Protein AF-A0A921N2W8-F1 (afdb_monomer_lite)

Organism: NCBI:txid1776391

pLDDT: mean 79.03, std 12.82, range [33.41, 92.5]

Radius of gyration: 12.77 Å; chains: 1; bounding box: 28×28×35 Å

Foldseek 3Di:
DPPWPWWWDADPPPRDIDIDTDDDPVDQWDQDPQFGIKGWDDWDWDQDPVGIKIKIKIWGQGPPPRDIDIDITMDHPPD

Secondary structure (DSSP, 8-state):
-----EEEEE-TTT--EEEEES--TT-SEEEETTTEEEEEEEEEEEEETTEEEEEEEEEEE-TTT--EEEEEEE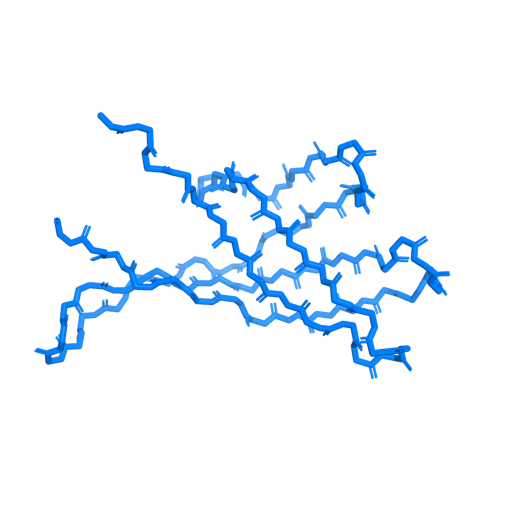EEE--

Structure (mmCIF, N/CA/C/O backbone):
data_AF-A0A921N2W8-F1
#
_entry.id   AF-A0A921N2W8-F1
#
loop_
_atom_site.group_PDB
_atom_site.id
_atom_site.type_symbol
_atom_site.label_atom_id
_atom_site.label_alt_id
_atom_site.label_comp_id
_atom_site.label_asym_id
_atom_site.label_entity_id
_atom_site.label_seq_id
_atom_site.pdbx_PDB_ins_code
_atom_site.Cartn_x
_atom_site.Cartn_y
_atom_site.Cartn_z
_atom_site.occupancy
_atom_site.B_iso_or_equiv
_atom_site.auth_seq_id
_atom_site.auth_comp_id
_atom_site.auth_asym_id
_atom_site.auth_atom_id
_atom_site.pdbx_PDB_model_num
ATOM 1 N N . MET A 1 1 ? 6.163 20.715 -11.692 1.00 33.41 1 MET A N 1
ATOM 2 C CA . MET A 1 1 ? 4.896 19.964 -11.531 1.00 33.41 1 MET A CA 1
ATOM 3 C C . MET A 1 1 ? 5.099 18.952 -10.413 1.00 33.41 1 MET A C 1
ATOM 5 O O . MET A 1 1 ? 6.048 18.185 -10.502 1.00 33.41 1 MET A O 1
ATOM 9 N N . LYS A 1 2 ? 4.304 18.980 -9.332 1.00 35.97 2 LYS A N 1
ATOM 10 C CA . LYS A 1 2 ? 4.372 17.936 -8.294 1.00 35.97 2 LYS A CA 1
ATOM 11 C C . LYS A 1 2 ? 3.875 16.633 -8.929 1.00 35.97 2 LYS A C 1
ATOM 13 O O . LYS A 1 2 ? 2.681 16.499 -9.169 1.00 35.97 2 LYS A O 1
ATOM 18 N N . ARG A 1 3 ? 4.788 15.715 -9.260 1.00 47.19 3 ARG A N 1
ATOM 19 C CA . ARG A 1 3 ? 4.444 14.335 -9.624 1.00 47.19 3 ARG A CA 1
ATOM 20 C C . ARG A 1 3 ? 3.912 13.664 -8.357 1.00 47.19 3 ARG A C 1
ATOM 22 O O . ARG A 1 3 ? 4.690 13.088 -7.607 1.00 47.19 3 ARG A O 1
ATOM 29 N N . SER A 1 4 ? 2.620 13.803 -8.070 1.00 54.47 4 SER A N 1
ATOM 30 C CA . SER A 1 4 ? 2.004 13.047 -6.978 1.00 54.47 4 SER A CA 1
ATOM 31 C C . SER A 1 4 ? 2.088 11.560 -7.331 1.00 54.47 4 SER A C 1
ATOM 33 O O . SER A 1 4 ? 1.593 11.108 -8.367 1.00 54.47 4 SER A O 1
ATOM 35 N N . ASN A 1 5 ? 2.818 10.800 -6.518 1.00 68.81 5 ASN A N 1
ATOM 36 C CA . ASN A 1 5 ? 2.936 9.352 -6.656 1.00 68.81 5 ASN A CA 1
ATOM 37 C C . ASN A 1 5 ? 1.759 8.702 -5.933 1.00 68.81 5 ASN A C 1
ATOM 39 O O . ASN A 1 5 ? 1.919 8.209 -4.821 1.00 68.81 5 ASN A O 1
ATOM 43 N N . THR A 1 6 ? 0.578 8.780 -6.543 1.00 78.06 6 THR A N 1
ATOM 44 C CA . THR A 1 6 ? -0.639 8.163 -6.014 1.00 78.06 6 THR A CA 1
ATOM 45 C C . THR A 1 6 ? -0.723 6.715 -6.477 1.00 78.06 6 THR A C 1
ATOM 47 O O . THR A 1 6 ? -0.716 6.441 -7.677 1.00 78.06 6 THR A O 1
ATOM 50 N N . TYR A 1 7 ? -0.813 5.796 -5.524 1.00 81.00 7 TYR A N 1
ATOM 51 C CA . TYR A 1 7 ? -1.087 4.381 -5.736 1.00 81.00 7 TYR A CA 1
ATOM 52 C C . TYR A 1 7 ? -2.502 4.086 -5.264 1.00 81.00 7 TYR A C 1
ATOM 54 O O . TYR A 1 7 ? -2.914 4.543 -4.200 1.00 81.00 7 TYR A O 1
ATOM 62 N N . GLN A 1 8 ? -3.253 3.333 -6.055 1.00 85.62 8 GLN A N 1
ATOM 63 C CA . GLN A 1 8 ? -4.643 3.012 -5.759 1.00 85.62 8 GLN A CA 1
ATOM 64 C C . GLN A 1 8 ? -4.795 1.511 -5.588 1.00 85.62 8 GLN A C 1
ATOM 66 O O . GLN A 1 8 ? -4.230 0.729 -6.351 1.00 85.62 8 GLN A O 1
ATOM 71 N N . LEU A 1 9 ? -5.566 1.113 -4.585 1.00 87.69 9 LEU A N 1
ATOM 72 C CA . LEU A 1 9 ? -5.880 -0.281 -4.318 1.00 87.69 9 LEU A CA 1
ATOM 73 C C . LEU A 1 9 ? -7.270 -0.413 -3.705 1.00 87.69 9 LEU A C 1
ATOM 75 O O . LEU A 1 9 ? -7.826 0.529 -3.146 1.00 87.69 9 LEU A O 1
ATOM 79 N N . THR A 1 10 ? -7.832 -1.608 -3.814 1.00 90.25 10 THR 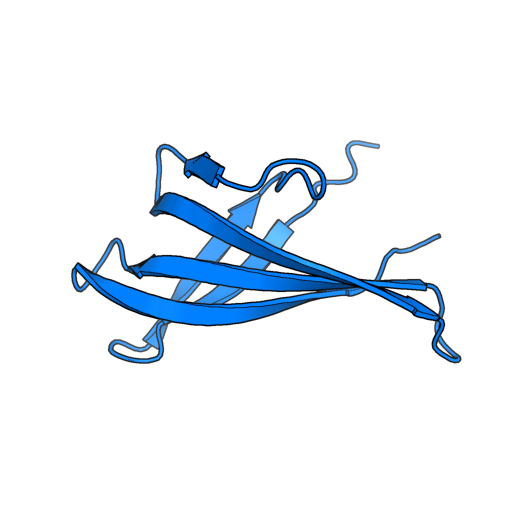A N 1
ATOM 80 C CA . THR A 1 10 ? -9.136 -1.941 -3.240 1.00 90.25 10 THR A CA 1
ATOM 81 C C . THR A 1 10 ? -8.939 -2.983 -2.151 1.00 90.25 10 THR A C 1
ATOM 83 O O . THR A 1 10 ? -8.249 -3.980 -2.363 1.00 90.25 10 THR A O 1
ATOM 86 N N . CYS A 1 11 ? -9.528 -2.759 -0.977 1.00 89.44 11 CYS A N 1
ATOM 87 C CA . CYS A 1 11 ? -9.504 -3.741 0.097 1.00 89.44 11 CYS A CA 1
ATOM 88 C C . CYS A 1 11 ? -10.225 -5.017 -0.352 1.00 89.44 11 CYS A C 1
ATOM 90 O O . CYS A 1 11 ? -11.413 -4.985 -0.669 1.00 89.44 11 CYS A O 1
ATOM 92 N N . SER A 1 12 ? -9.528 -6.153 -0.320 1.00 89.19 12 SER A N 1
ATOM 93 C CA . SER A 1 12 ? -10.076 -7.448 -0.741 1.00 89.19 12 SER A CA 1
ATOM 94 C C . SER A 1 12 ? -11.200 -7.975 0.156 1.00 89.19 12 SER A C 1
ATOM 96 O O . SER A 1 12 ? -11.947 -8.851 -0.266 1.00 89.19 12 SER A O 1
ATOM 98 N N . HIS A 1 13 ? -11.335 -7.450 1.377 1.00 92.50 13 HIS A N 1
ATOM 99 C CA . HIS A 1 13 ? -12.346 -7.891 2.338 1.00 92.50 13 HIS A CA 1
ATOM 100 C C . HIS A 1 13 ? -13.656 -7.094 2.247 1.00 92.50 13 HIS A C 1
ATOM 102 O O . HIS A 1 13 ? -14.729 -7.685 2.190 1.00 92.50 13 HIS A O 1
ATOM 108 N N . CYS A 1 14 ? -13.591 -5.757 2.231 1.00 92.12 14 CYS A N 1
ATOM 109 C CA . CYS A 1 14 ? -14.789 -4.903 2.248 1.00 92.12 14 CYS A CA 1
ATOM 110 C C . CYS A 1 14 ? -15.018 -4.087 0.968 1.00 92.12 14 CYS A C 1
ATOM 112 O O . CYS A 1 14 ? -16.010 -3.366 0.894 1.00 92.12 14 CYS A O 1
ATOM 114 N N . GLY A 1 15 ? -14.114 -4.157 -0.014 1.00 90.62 15 GLY A N 1
ATOM 115 C CA . GLY A 1 15 ? -14.214 -3.387 -1.257 1.00 90.62 15 GLY A CA 1
ATOM 116 C C . GLY A 1 15 ? -13.901 -1.894 -1.114 1.00 90.62 15 GLY A C 1
ATOM 117 O O . GLY A 1 15 ? -14.105 -1.144 -2.063 1.00 90.62 15 GLY A O 1
ATOM 118 N N . GLU A 1 16 ? -13.417 -1.443 0.048 1.00 90.50 16 GLU A N 1
ATOM 119 C CA . GLU A 1 16 ? -13.066 -0.036 0.261 1.00 90.50 16 GLU A CA 1
ATOM 120 C C . GLU A 1 16 ? -11.936 0.394 -0.678 1.00 90.50 16 GLU A C 1
ATOM 122 O O . GLU A 1 16 ? -10.914 -0.291 -0.790 1.00 90.50 16 GLU A O 1
ATOM 127 N N . PHE A 1 17 ? -12.110 1.547 -1.321 1.00 89.81 17 PHE A N 1
ATOM 128 C CA . PHE A 1 17 ? -11.108 2.125 -2.204 1.00 89.81 17 PHE A CA 1
ATOM 129 C C . PHE A 1 17 ? -10.101 2.948 -1.399 1.00 89.81 17 PHE A C 1
ATOM 131 O O . PHE A 1 17 ? -10.472 3.847 -0.650 1.00 89.81 17 PHE A O 1
ATOM 138 N N . ILE A 1 18 ? -8.816 2.648 -1.559 1.00 87.75 18 ILE A N 1
ATOM 139 C CA . ILE A 1 18 ? -7.731 3.247 -0.787 1.00 87.75 18 ILE A CA 1
ATOM 140 C C . ILE A 1 18 ? -6.748 3.877 -1.770 1.00 87.75 18 ILE A C 1
ATOM 142 O O . ILE A 1 18 ? -6.235 3.216 -2.672 1.00 87.75 18 ILE A O 1
ATOM 146 N N . SER A 1 19 ? -6.492 5.172 -1.593 1.00 86.00 19 SER A N 1
ATOM 147 C CA . SER A 1 19 ? -5.471 5.909 -2.341 1.00 86.00 19 SER A CA 1
ATOM 148 C C . SER A 1 19 ? -4.330 6.269 -1.403 1.00 86.00 19 SER A C 1
ATOM 150 O O . SER A 1 19 ? -4.558 6.862 -0.353 1.00 86.00 19 SER A O 1
ATOM 152 N N . ILE A 1 20 ? -3.112 5.897 -1.778 1.00 80.81 20 ILE A N 1
ATOM 153 C CA . ILE A 1 20 ? -1.901 6.186 -1.023 1.00 80.81 20 ILE A CA 1
ATOM 154 C C . ILE A 1 20 ? -1.044 7.141 -1.843 1.00 80.81 20 ILE A C 1
ATOM 156 O O . ILE A 1 20 ? -0.555 6.791 -2.916 1.00 80.81 20 ILE A O 1
ATOM 160 N N . ASP A 1 21 ? -0.833 8.339 -1.317 1.00 79.19 21 ASP A N 1
ATO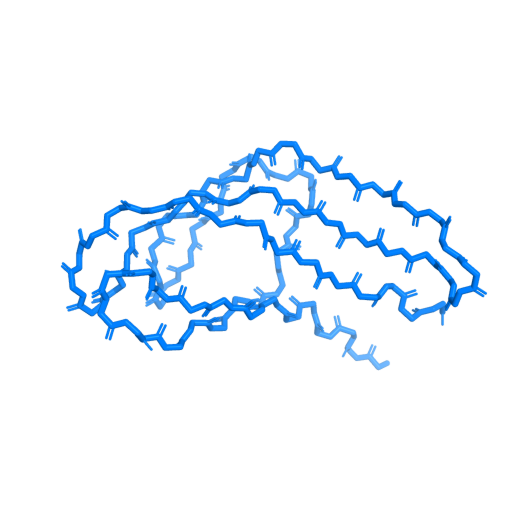M 161 C CA . ASP A 1 21 ? -0.009 9.354 -1.960 1.00 79.19 21 ASP A CA 1
ATOM 162 C C . ASP A 1 21 ? 1.435 9.325 -1.461 1.00 79.19 21 ASP A C 1
ATOM 164 O O . ASP A 1 21 ? 1.700 9.118 -0.279 1.00 79.19 21 ASP A O 1
ATOM 168 N N . ASN A 1 22 ? 2.363 9.631 -2.370 1.00 72.25 22 ASN A N 1
ATOM 169 C CA . ASN A 1 22 ? 3.777 9.885 -2.084 1.00 72.25 22 ASN A CA 1
ATOM 170 C C . ASN A 1 22 ? 4.486 8.732 -1.362 1.00 72.25 22 ASN A C 1
ATOM 172 O O . ASN A 1 22 ? 5.307 8.962 -0.477 1.00 72.25 22 ASN A O 1
ATOM 176 N N . ILE A 1 23 ? 4.207 7.495 -1.775 1.00 73.44 23 ILE A N 1
ATOM 177 C CA . ILE A 1 23 ? 4.966 6.337 -1.300 1.00 73.44 23 ILE A CA 1
ATOM 178 C C . ILE A 1 23 ? 6.421 6.459 -1.772 1.00 73.44 23 ILE A C 1
ATOM 180 O O . ILE A 1 23 ? 6.686 6.507 -2.978 1.00 73.44 23 ILE A O 1
ATOM 184 N N . SER A 1 24 ? 7.353 6.493 -0.817 1.00 70.44 24 SER A N 1
ATOM 185 C CA . SER A 1 24 ? 8.779 6.348 -1.090 1.00 70.44 24 SER A CA 1
ATOM 186 C C . SER A 1 24 ? 9.100 4.882 -1.363 1.00 70.44 24 SER A C 1
ATOM 188 O O . SER A 1 24 ? 8.896 4.025 -0.510 1.00 70.44 24 SER A O 1
ATOM 190 N N . THR A 1 25 ? 9.635 4.579 -2.543 1.00 69.12 25 THR A N 1
ATOM 191 C CA . THR A 1 25 ? 10.026 3.211 -2.921 1.00 69.12 25 THR A CA 1
ATOM 192 C C . THR A 1 25 ? 11.336 2.757 -2.267 1.00 69.12 25 THR A C 1
ATOM 194 O O . THR A 1 25 ? 11.814 1.665 -2.549 1.00 69.12 25 THR A O 1
ATOM 197 N N . THR A 1 26 ? 11.967 3.596 -1.443 1.00 68.06 26 THR A N 1
ATOM 198 C CA . THR A 1 26 ? 13.206 3.255 -0.723 1.00 68.06 26 THR A CA 1
ATOM 199 C C . THR A 1 26 ? 12.962 2.860 0.729 1.00 68.06 26 THR A C 1
ATOM 201 O O . THR A 1 26 ? 13.888 2.407 1.395 1.00 68.06 26 THR A O 1
ATOM 204 N N . GLU A 1 27 ? 11.752 3.070 1.246 1.00 70.06 27 GLU A N 1
ATOM 205 C CA . GLU A 1 27 ? 11.403 2.783 2.634 1.00 70.06 27 GLU A CA 1
ATOM 206 C C . GLU A 1 27 ? 10.605 1.481 2.713 1.00 70.06 27 GLU A C 1
ATOM 208 O O . GLU A 1 27 ? 9.707 1.245 1.914 1.00 70.06 27 GLU A O 1
ATOM 213 N N . ASN A 1 28 ? 10.919 0.631 3.691 1.00 79.31 28 ASN A N 1
ATOM 214 C CA . ASN A 1 28 ? 10.206 -0.638 3.888 1.00 79.31 28 ASN A CA 1
ATOM 215 C C . ASN A 1 28 ? 8.916 -0.467 4.704 1.00 79.31 28 ASN A C 1
ATOM 217 O O . ASN A 1 28 ? 8.070 -1.356 4.714 1.00 79.31 28 ASN A O 1
ATOM 221 N N . ILE A 1 29 ? 8.777 0.642 5.434 1.00 82.31 29 ILE A N 1
ATOM 222 C CA . ILE A 1 29 ? 7.621 0.935 6.282 1.00 82.31 29 ILE A CA 1
ATOM 223 C C . ILE A 1 29 ? 7.320 2.425 6.167 1.00 82.31 29 ILE A C 1
ATOM 225 O O . ILE A 1 29 ? 8.199 3.249 6.407 1.00 82.31 29 ILE A O 1
ATOM 229 N N . ILE A 1 30 ? 6.075 2.757 5.838 1.00 82.56 30 ILE A N 1
ATOM 230 C CA . ILE A 1 30 ? 5.573 4.127 5.764 1.00 82.56 30 ILE A CA 1
ATOM 231 C C . ILE A 1 30 ? 4.394 4.266 6.715 1.00 82.56 30 ILE A C 1
ATOM 233 O O . ILE A 1 30 ? 3.470 3.459 6.697 1.00 82.56 30 ILE A O 1
ATOM 237 N N . ASN A 1 31 ? 4.392 5.334 7.506 1.00 79.69 31 ASN A N 1
ATOM 238 C CA . ASN A 1 31 ? 3.254 5.694 8.341 1.00 79.69 31 ASN A CA 1
ATOM 239 C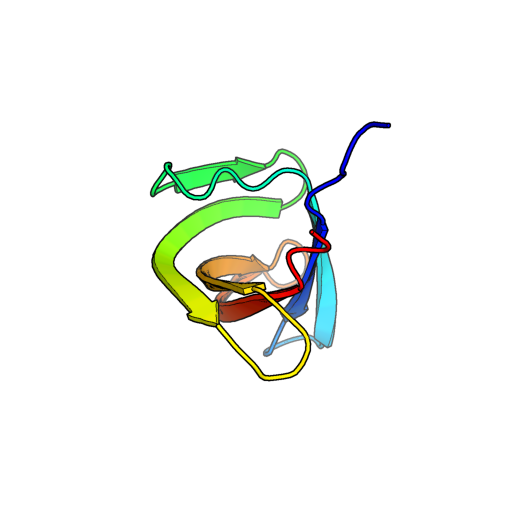 C . ASN A 1 31 ? 2.427 6.776 7.650 1.00 79.69 31 ASN A C 1
ATOM 241 O O . ASN A 1 31 ? 2.880 7.908 7.485 1.00 79.69 31 ASN A O 1
ATOM 245 N N . ASN A 1 32 ? 1.205 6.430 7.252 1.00 80.12 32 ASN A N 1
ATOM 246 C CA . ASN A 1 32 ? 0.247 7.359 6.673 1.00 80.12 32 ASN A CA 1
ATOM 247 C C . ASN A 1 32 ? -0.830 7.705 7.709 1.00 80.12 32 ASN A C 1
ATOM 249 O O . ASN A 1 32 ? -1.428 6.819 8.311 1.00 80.12 32 ASN A O 1
ATOM 253 N N . SER A 1 33 ? -1.122 8.990 7.904 1.00 76.38 33 SER A N 1
ATOM 254 C CA . SER A 1 33 ? -2.105 9.439 8.900 1.00 76.38 33 SER A CA 1
ATOM 255 C C . SER A 1 33 ? -3.543 8.984 8.620 1.00 76.38 33 SER A C 1
ATOM 257 O O . SER A 1 33 ? -4.340 8.919 9.550 1.00 76.38 33 SER A O 1
ATOM 259 N N . LEU A 1 34 ? -3.884 8.677 7.365 1.00 76.94 34 LEU A N 1
ATOM 260 C CA . LEU A 1 34 ? -5.233 8.284 6.943 1.00 76.94 34 LEU A CA 1
ATOM 261 C C . LEU A 1 34 ? -5.442 6.764 6.933 1.00 76.94 34 LEU A C 1
ATOM 263 O O . LEU A 1 34 ? -6.572 6.297 7.033 1.00 76.94 34 LEU A O 1
ATOM 267 N N . ILE A 1 35 ? -4.362 6.000 6.767 1.00 77.25 35 ILE A N 1
ATOM 268 C CA . ILE A 1 35 ? -4.417 4.560 6.460 1.00 77.25 35 ILE A CA 1
ATOM 269 C C . ILE A 1 35 ? -3.687 3.739 7.534 1.00 77.25 35 ILE A C 1
ATOM 271 O O . ILE A 1 35 ? -4.007 2.574 7.745 1.00 77.25 35 ILE A O 1
ATOM 275 N N . GLY A 1 36 ? -2.751 4.356 8.258 1.00 82.94 36 GLY A N 1
ATOM 276 C CA . GLY A 1 36 ? -1.898 3.714 9.251 1.00 82.94 36 GLY A CA 1
ATOM 277 C C . GLY A 1 36 ? -0.551 3.277 8.677 1.00 82.94 36 GLY A C 1
ATOM 278 O O . GLY A 1 36 ? -0.025 3.882 7.739 1.00 82.94 36 GLY A O 1
ATOM 279 N N . GLU A 1 37 ? 0.019 2.235 9.278 1.00 86.50 37 GLU A N 1
ATOM 280 C CA . GLU A 1 37 ? 1.276 1.631 8.838 1.00 86.50 37 GLU A CA 1
ATOM 281 C C . GLU A 1 37 ? 1.074 0.859 7.525 1.00 86.50 37 GLU A C 1
ATOM 283 O O . GLU A 1 37 ? 0.165 0.035 7.392 1.00 86.50 37 GLU A O 1
ATOM 288 N N . ILE A 1 38 ? 1.946 1.128 6.559 1.00 87.50 38 ILE A N 1
ATOM 289 C CA . ILE A 1 38 ? 2.014 0.469 5.260 1.00 87.50 38 ILE A CA 1
ATOM 290 C C . ILE A 1 38 ? 3.407 -0.127 5.155 1.00 87.50 38 ILE A C 1
ATOM 292 O O . ILE A 1 38 ? 4.400 0.599 5.098 1.00 87.50 38 ILE A O 1
ATOM 296 N N . LYS A 1 39 ? 3.491 -1.451 5.117 1.00 88.94 39 LYS A N 1
ATOM 297 C CA . LYS A 1 39 ? 4.751 -2.140 4.867 1.00 88.94 39 LYS A CA 1
ATOM 298 C C . LYS A 1 39 ? 4.900 -2.359 3.382 1.00 88.94 39 LYS A C 1
ATOM 300 O O . LYS A 1 39 ? 3.983 -2.844 2.728 1.00 88.94 39 LYS A O 1
ATOM 305 N N . ILE A 1 40 ? 6.064 -2.021 2.869 1.00 87.00 40 ILE A N 1
ATOM 306 C CA . ILE A 1 40 ? 6.420 -2.181 1.471 1.00 87.00 40 ILE A CA 1
ATOM 307 C C . ILE A 1 40 ? 7.402 -3.334 1.404 1.00 87.00 40 ILE A C 1
ATOM 309 O O . ILE A 1 40 ? 8.345 -3.440 2.186 1.00 87.00 40 ILE A O 1
ATOM 313 N N . SER A 1 41 ? 7.139 -4.246 0.489 1.00 83.81 41 SER A N 1
ATOM 314 C CA . SER A 1 41 ? 7.979 -5.391 0.202 1.00 83.81 41 SER A CA 1
ATOM 315 C C . SER A 1 41 ? 8.162 -5.471 -1.298 1.00 83.81 41 SER A C 1
ATOM 317 O O . SER A 1 41 ? 7.257 -5.142 -2.052 1.00 83.81 41 SER A O 1
ATOM 319 N N . ASN A 1 42 ? 9.351 -5.897 -1.712 1.00 80.50 42 ASN A N 1
ATOM 320 C CA . ASN A 1 42 ? 9.718 -6.103 -3.105 1.00 80.50 42 ASN A CA 1
ATOM 321 C C . ASN A 1 42 ? 9.319 -4.949 -4.043 1.00 80.50 42 ASN A C 1
ATOM 323 O O . ASN A 1 42 ? 8.237 -4.915 -4.624 1.00 80.50 42 ASN A O 1
ATOM 327 N N . VAL A 1 43 ? 10.234 -4.006 -4.232 1.00 81.88 43 VAL A N 1
ATOM 328 C CA . VAL A 1 43 ? 10.063 -2.962 -5.241 1.00 81.88 43 VAL A CA 1
ATOM 329 C C . VAL A 1 43 ? 10.610 -3.472 -6.564 1.00 81.88 43 VAL A C 1
ATOM 331 O O . VAL A 1 43 ? 11.770 -3.872 -6.663 1.00 81.88 43 VAL A O 1
ATOM 334 N N . TYR A 1 44 ? 9.766 -3.443 -7.585 1.00 81.81 44 TYR A N 1
ATOM 335 C CA . TYR A 1 44 ? 10.078 -3.895 -8.927 1.00 81.81 44 TYR A CA 1
ATOM 336 C C . TYR A 1 44 ? 9.983 -2.724 -9.894 1.00 81.81 44 TYR A C 1
ATOM 338 O O . TYR A 1 44 ? 8.945 -2.072 -10.004 1.00 81.81 44 TYR A O 1
ATOM 346 N N . THR A 1 45 ? 11.045 -2.504 -10.655 1.00 78.38 45 THR A N 1
ATOM 347 C CA . THR A 1 45 ? 11.030 -1.582 -11.788 1.00 78.38 45 THR A CA 1
ATOM 348 C C . THR A 1 45 ? 11.063 -2.412 -13.060 1.00 78.38 45 THR A C 1
ATOM 350 O O . THR A 1 45 ? 12.024 -3.138 -13.311 1.00 78.38 45 THR A O 1
ATOM 353 N N . GLY A 1 46 ? 9.984 -2.347 -13.835 1.00 72.50 46 GLY A N 1
ATOM 354 C CA . GLY A 1 46 ? 9.860 -3.035 -15.112 1.00 72.50 46 GLY A CA 1
ATOM 355 C C . GLY A 1 46 ? 9.914 -2.058 -16.281 1.00 72.50 46 GLY A C 1
ATOM 356 O O . GLY A 1 46 ? 9.517 -0.899 -16.165 1.00 72.50 46 GLY A O 1
ATOM 357 N N . TYR A 1 47 ? 10.388 -2.543 -17.426 1.00 73.88 47 TYR A N 1
ATOM 358 C CA . TYR A 1 47 ? 10.416 -1.793 -18.678 1.00 73.88 47 TYR A CA 1
ATOM 359 C C . TYR A 1 47 ? 9.510 -2.503 -19.680 1.00 73.88 47 TYR A C 1
ATOM 361 O O . TYR A 1 47 ? 9.823 -3.597 -20.147 1.00 73.88 47 TYR A O 1
ATOM 369 N N . GLY A 1 48 ? 8.355 -1.902 -19.956 1.00 68.38 48 GLY A N 1
ATOM 370 C CA . GLY A 1 48 ? 7.404 -2.376 -20.954 1.00 68.38 48 GLY A CA 1
ATOM 371 C C . GLY A 1 48 ? 7.522 -1.600 -22.264 1.00 68.38 48 GLY A C 1
ATOM 372 O O . GLY A 1 48 ? 8.216 -0.588 -22.359 1.00 68.38 48 GLY A O 1
ATOM 373 N N . THR A 1 49 ? 6.780 -2.041 -23.279 1.00 67.31 49 THR A N 1
ATOM 374 C CA . THR A 1 49 ? 6.671 -1.348 -24.576 1.00 67.31 49 THR A CA 1
ATOM 375 C C . THR A 1 49 ? 6.111 0.072 -24.454 1.00 67.31 49 THR A C 1
ATOM 377 O O . THR A 1 49 ? 6.401 0.918 -25.294 1.00 67.31 49 THR A O 1
ATOM 380 N N . THR A 1 50 ? 5.339 0.347 -23.400 1.00 65.88 50 THR A N 1
ATOM 381 C CA . THR A 1 50 ? 4.724 1.649 -23.103 1.00 65.88 50 THR A CA 1
ATOM 382 C C . THR A 1 50 ? 5.528 2.505 -22.119 1.00 65.88 50 THR A C 1
ATOM 384 O O . THR A 1 50 ? 5.049 3.561 -21.720 1.00 65.88 50 THR A O 1
ATOM 387 N N . GLY A 1 51 ? 6.734 2.078 -21.722 1.00 69.06 51 GLY A N 1
ATOM 388 C CA . GLY A 1 51 ? 7.609 2.828 -20.819 1.00 69.06 51 GLY A CA 1
ATOM 389 C C . GLY A 1 51 ? 7.986 2.077 -19.541 1.00 69.06 51 GLY A C 1
ATOM 390 O O . GLY A 1 51 ? 7.777 0.870 -19.404 1.00 69.06 51 GLY A O 1
ATOM 391 N N . CYS A 1 52 ? 8.592 2.809 -18.608 1.00 72.62 52 CYS A N 1
ATOM 392 C CA . CYS A 1 52 ? 8.973 2.287 -17.301 1.00 72.62 52 CYS A CA 1
ATOM 393 C C . CYS A 1 52 ? 7.745 2.229 -16.383 1.00 72.62 52 CYS A C 1
ATOM 395 O O . CYS A 1 52 ? 6.914 3.135 -16.390 1.00 72.62 52 CYS A O 1
ATOM 397 N N . TYR A 1 53 ? 7.631 1.192 -15.563 1.00 75.38 53 TYR A N 1
ATOM 398 C CA . TYR A 1 53 ? 6.629 1.121 -14.507 1.00 75.38 53 TYR A CA 1
ATOM 399 C C . TYR A 1 53 ? 7.275 0.662 -13.205 1.00 75.38 53 TYR A C 1
ATOM 401 O O . TYR A 1 53 ? 8.161 -0.192 -13.191 1.00 75.38 53 TYR A O 1
ATOM 409 N N . ASN A 1 54 ? 6.814 1.241 -12.102 1.00 77.69 54 ASN A N 1
ATOM 410 C CA . ASN A 1 54 ? 7.206 0.834 -10.763 1.00 77.69 54 ASN A CA 1
ATOM 411 C C . ASN A 1 54 ? 6.049 0.071 -10.134 1.00 77.69 54 ASN A C 1
ATOM 413 O O . ASN A 1 54 ? 4.930 0.577 -10.064 1.00 77.69 54 ASN A O 1
ATOM 417 N N . SER A 1 55 ? 6.325 -1.148 -9.691 1.00 81.81 55 SER A N 1
ATOM 418 C CA . SER A 1 55 ? 5.402 -1.974 -8.920 1.00 81.81 55 SER A CA 1
ATOM 419 C C . SER A 1 55 ? 6.001 -2.288 -7.564 1.00 81.81 55 SER A C 1
ATOM 421 O O . SER A 1 55 ? 7.218 -2.344 -7.414 1.00 81.81 55 SER A O 1
ATOM 423 N N . MET A 1 56 ? 5.153 -2.505 -6.574 1.00 86.12 56 MET A N 1
ATOM 424 C CA . MET A 1 56 ? 5.579 -2.924 -5.247 1.00 86.12 56 MET A CA 1
ATOM 425 C C . MET A 1 56 ? 4.478 -3.718 -4.569 1.00 86.12 56 MET A C 1
ATOM 427 O O . MET A 1 56 ? 3.292 -3.464 -4.799 1.00 86.12 56 MET A O 1
ATOM 431 N N . ASP A 1 57 ? 4.877 -4.648 -3.713 1.00 89.44 57 ASP A N 1
ATOM 432 C CA . ASP A 1 57 ? 3.947 -5.322 -2.823 1.00 89.44 57 ASP A CA 1
ATOM 433 C C . ASP A 1 57 ? 3.785 -4.493 -1.552 1.00 89.44 57 ASP A C 1
ATOM 435 O O . ASP A 1 57 ? 4.754 -4.009 -0.964 1.00 89.44 57 ASP A O 1
ATOM 439 N N . VAL A 1 58 ? 2.546 -4.324 -1.111 1.00 88.75 58 VAL A N 1
ATOM 440 C CA . VAL A 1 58 ? 2.218 -3.623 0.125 1.00 88.75 58 VAL A CA 1
ATOM 441 C C . VAL A 1 58 ? 1.404 -4.516 1.044 1.00 88.75 58 VAL A C 1
ATOM 443 O O . VAL A 1 58 ? 0.517 -5.245 0.604 1.00 88.75 58 VAL A O 1
ATOM 446 N N . GLU A 1 59 ? 1.696 -4.444 2.335 1.00 91.56 59 GLU A N 1
ATOM 447 C CA . GLU A 1 59 ? 0.869 -4.974 3.411 1.00 91.56 59 GLU A CA 1
ATOM 448 C C . GLU A 1 59 ? 0.347 -3.787 4.220 1.00 91.56 59 GLU A C 1
ATOM 450 O O . GLU A 1 59 ? 1.123 -2.960 4.699 1.00 91.56 59 GLU A O 1
ATOM 455 N N . LEU A 1 60 ?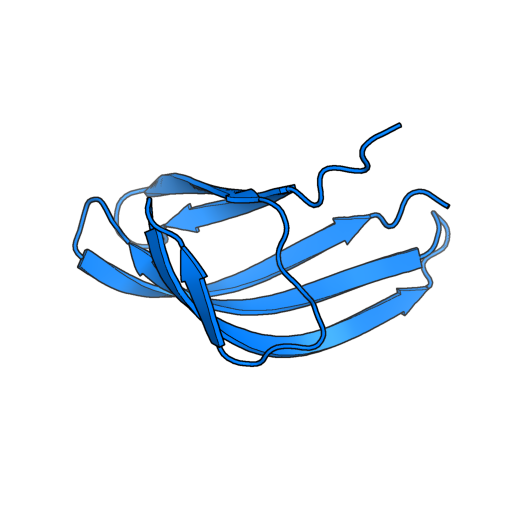 -0.973 -3.684 4.352 1.00 90.69 60 LEU A N 1
ATOM 456 C CA . LEU A 1 60 ? -1.607 -2.638 5.147 1.00 90.69 60 LEU A CA 1
ATOM 457 C C . LEU A 1 60 ? -2.868 -3.153 5.836 1.00 90.69 60 LEU A C 1
ATOM 459 O O . LEU A 1 60 ? -3.464 -4.161 5.445 1.00 90.69 60 LEU A O 1
ATOM 463 N N . THR A 1 61 ? -3.292 -2.419 6.858 1.00 90.94 61 THR A N 1
ATOM 464 C CA . THR A 1 61 ? -4.573 -2.644 7.528 1.00 90.94 61 THR A CA 1
ATOM 465 C C . THR A 1 61 ? -5.622 -1.724 6.920 1.00 90.94 61 THR A C 1
ATOM 467 O O . THR A 1 61 ? -5.429 -0.515 6.855 1.00 90.94 61 THR A O 1
ATOM 470 N N . CYS A 1 62 ? -6.745 -2.277 6.457 1.00 89.50 62 CYS A N 1
ATOM 471 C CA . CYS A 1 62 ? -7.831 -1.466 5.914 1.00 89.50 62 CYS A CA 1
ATOM 472 C C . CYS A 1 62 ? -8.372 -0.512 6.997 1.00 89.50 62 CYS A C 1
ATOM 474 O O . CYS A 1 62 ? -8.832 -0.999 8.032 1.00 89.50 62 CYS A O 1
ATOM 476 N N . PRO A 1 63 ? -8.421 0.812 6.763 1.00 87.56 63 PRO A N 1
ATOM 477 C CA . PRO A 1 63 ? -8.891 1.765 7.770 1.00 87.56 63 PRO A CA 1
ATOM 478 C C . PRO A 1 63 ? -10.384 1.608 8.092 1.00 87.56 63 PRO A C 1
ATOM 480 O O . PRO A 1 63 ? -10.833 2.040 9.147 1.00 87.56 63 PRO A O 1
ATOM 483 N N . ARG A 1 64 ? -11.159 0.974 7.199 1.00 90.38 64 ARG A N 1
ATOM 484 C CA . ARG A 1 64 ? -12.605 0.784 7.364 1.00 90.38 64 ARG A CA 1
ATOM 485 C C . ARG A 1 64 ? -12.984 -0.503 8.089 1.00 90.38 64 ARG A C 1
ATOM 487 O O . ARG A 1 64 ? -13.870 -0.481 8.933 1.00 90.38 64 ARG A O 1
ATOM 494 N N . CYS A 1 65 ? -12.392 -1.636 7.710 1.00 91.69 65 CYS A N 1
ATOM 495 C CA . CYS A 1 65 ? -12.760 -2.943 8.271 1.00 91.69 65 CYS A CA 1
ATOM 496 C C . CYS A 1 65 ? -11.674 -3.567 9.153 1.00 91.69 65 CYS A C 1
ATOM 498 O O . CYS A 1 65 ? -11.864 -4.677 9.639 1.00 91.69 65 CYS A O 1
ATOM 500 N N . HIS A 1 66 ? -10.540 -2.884 9.335 1.00 90.19 66 HIS A N 1
ATOM 501 C CA . HIS A 1 66 ? -9.382 -3.343 10.109 1.00 90.19 66 HIS A CA 1
ATOM 502 C C . HIS A 1 66 ? -8.813 -4.704 9.674 1.00 90.19 66 HIS A C 1
ATOM 504 O O . HIS A 1 66 ? -8.040 -5.323 10.399 1.00 90.19 66 HIS A O 1
ATOM 510 N N . TYR A 1 67 ? -9.158 -5.164 8.469 1.00 91.12 67 TYR A N 1
ATOM 511 C CA . TYR A 1 67 ? -8.591 -6.370 7.885 1.00 91.12 67 TYR A CA 1
ATOM 512 C C . TYR A 1 67 ? -7.190 -6.075 7.351 1.00 91.12 67 TYR A C 1
ATOM 514 O O . TYR A 1 67 ? -7.006 -5.134 6.574 1.00 91.12 67 TYR A O 1
ATOM 522 N N . MET A 1 68 ? -6.214 -6.879 7.762 1.00 91.38 68 MET A N 1
ATOM 523 C CA . MET A 1 68 ? -4.855 -6.825 7.234 1.00 91.38 68 MET A CA 1
ATOM 524 C C . MET A 1 68 ? -4.787 -7.609 5.926 1.00 91.38 68 MET A 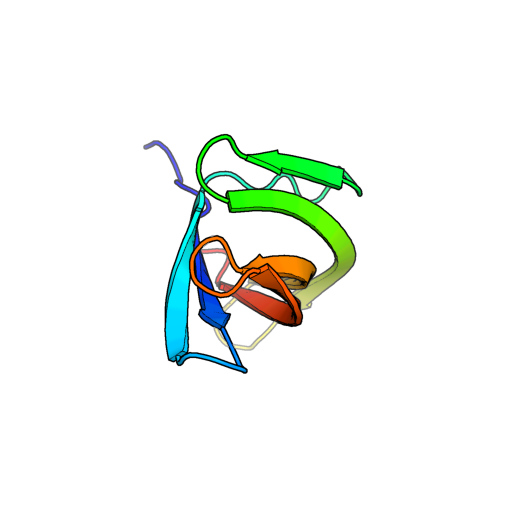C 1
ATOM 526 O O . MET A 1 68 ? -5.176 -8.776 5.875 1.00 91.38 68 MET A O 1
ATOM 530 N N . PHE A 1 69 ? -4.290 -6.979 4.866 1.00 90.56 69 PHE A N 1
ATOM 531 C CA . PHE A 1 69 ? -4.196 -7.608 3.553 1.00 90.56 69 PHE A CA 1
ATOM 532 C C . PHE A 1 69 ? -2.936 -7.193 2.805 1.00 90.56 69 PHE A C 1
ATOM 534 O O . PHE A 1 69 ? -2.317 -6.170 3.097 1.00 90.56 69 PHE A O 1
ATOM 541 N N . LYS A 1 70 ? -2.585 -8.023 1.821 1.00 91.88 70 LYS A N 1
ATOM 542 C CA . LYS A 1 70 ? -1.479 -7.801 0.895 1.00 91.88 70 LYS A CA 1
ATOM 543 C C . LYS A 1 70 ? -2.030 -7.471 -0.482 1.00 91.88 70 LYS A C 1
ATOM 545 O O . LYS A 1 70 ? -2.988 -8.107 -0.923 1.00 91.88 70 LYS A O 1
ATOM 550 N N . ALA A 1 71 ? -1.431 -6.499 -1.149 1.00 88.50 71 ALA A N 1
ATOM 551 C CA . ALA A 1 71 ? -1.783 -6.115 -2.507 1.00 88.50 71 ALA A CA 1
ATOM 552 C C . ALA A 1 71 ? -0.530 -5.680 -3.267 1.00 88.50 71 ALA A C 1
ATOM 554 O O . ALA A 1 71 ? 0.361 -5.072 -2.684 1.00 88.50 71 ALA A O 1
ATOM 555 N N . SER A 1 72 ? -0.482 -5.951 -4.567 1.00 88.12 72 SER A N 1
ATOM 556 C CA . SER A 1 72 ? 0.540 -5.385 -5.446 1.00 88.12 72 SER A CA 1
ATOM 557 C C . SER A 1 72 ? -0.024 -4.124 -6.086 1.00 88.12 72 SER A C 1
ATOM 559 O O . SER A 1 72 ? -1.110 -4.146 -6.668 1.00 88.12 72 SER A O 1
ATOM 561 N N . VAL A 1 73 ? 0.701 -3.018 -5.969 1.00 84.50 73 VAL A N 1
ATOM 562 C CA . VAL A 1 73 ? 0.334 -1.744 -6.588 1.00 84.50 73 VAL A CA 1
ATOM 563 C C . VAL A 1 73 ? 1.367 -1.381 -7.636 1.00 84.50 73 VAL A C 1
ATOM 565 O O . VAL A 1 73 ? 2.568 -1.517 -7.419 1.00 84.50 73 VAL A O 1
ATOM 568 N N . SER A 1 74 ? 0.894 -0.913 -8.785 1.00 79.81 74 SER A N 1
ATOM 569 C CA . SER A 1 74 ? 1.737 -0.522 -9.908 1.00 79.81 74 SER A CA 1
ATOM 570 C C . SER A 1 74 ? 1.383 0.878 -10.367 1.00 79.81 74 SER A C 1
ATOM 572 O O . SER A 1 74 ? 0.207 1.227 -10.474 1.00 79.81 74 SER A O 1
ATOM 574 N N . LYS A 1 75 ? 2.404 1.659 -10.694 1.00 75.62 75 LYS A N 1
ATOM 575 C CA . LYS A 1 75 ? 2.274 2.957 -11.335 1.00 75.62 75 LYS A CA 1
ATOM 576 C C . LYS A 1 75 ? 3.095 2.955 -12.618 1.00 75.62 75 LYS A C 1
ATOM 578 O O . LYS A 1 75 ? 4.268 2.581 -12.610 1.00 75.62 75 LYS A O 1
ATOM 583 N N . ASN A 1 76 ? 2.495 3.444 -13.699 1.00 64.62 76 ASN A N 1
ATOM 584 C CA . ASN A 1 76 ? 3.266 3.835 -14.871 1.00 64.62 76 ASN A CA 1
ATOM 585 C C . ASN A 1 76 ? 4.160 5.010 -14.477 1.00 64.62 76 ASN A C 1
ATOM 587 O O . ASN A 1 76 ? 3.683 6.058 -14.031 1.00 64.62 76 ASN A O 1
ATOM 591 N N . SER A 1 77 ? 5.468 4.817 -14.598 1.00 60.62 77 SER A N 1
ATOM 592 C CA . SER A 1 77 ? 6.416 5.912 -14.493 1.00 60.62 77 SER A CA 1
ATOM 593 C C . SER A 1 77 ? 6.336 6.656 -15.816 1.00 60.62 77 SER A C 1
ATOM 595 O O . SER A 1 77 ? 7.061 6.332 -16.754 1.00 60.62 77 SER A O 1
ATOM 597 N N . ASP A 1 78 ? 5.412 7.617 -15.906 1.00 53.75 78 ASP A N 1
ATOM 598 C CA . ASP A 1 78 ? 5.439 8.599 -16.985 1.00 53.75 78 ASP A CA 1
ATOM 599 C C . ASP A 1 78 ? 6.838 9.227 -16.985 1.00 53.75 78 ASP A C 1
ATOM 601 O O . ASP A 1 78 ? 7.245 9.861 -16.000 1.00 53.75 78 ASP A O 1
ATOM 605 N N . LEU A 1 79 ? 7.585 8.948 -18.058 1.00 43.97 79 LEU A N 1
ATOM 606 C CA . LEU A 1 79 ? 8.913 9.497 -18.327 1.00 43.97 79 LEU A CA 1
ATOM 607 C C . LEU A 1 79 ? 8.933 11.009 -18.083 1.00 43.97 79 LEU A C 1
ATOM 609 O O . LEU A 1 79 ? 8.026 11.730 -18.552 1.00 43.97 79 LEU A O 1
#

Sequence (79 aa):
MKRSNTYQLTCSHCGEFISIDNISTTENIINNSLIGEIKISNVYTGYGTTGCYNSMDVELTCPRCHYMFKASVSKNSDL